Protein AF-A0A4Q3CW69-F1 (afdb_monomer)

Foldseek 3Di:
DDCVVVVVVCVVVVVVVVVVVVVVVVVCCQCPPCVHPVVVVVVVVVVVVVVVVVVVVVVVVVVVVVVCVCCPPVHHVPVSVVVVCCVPVVDDPPPDDDDDDD

Mean predicted aligned error: 14.27 Å

Secondary structure (DSSP, 8-state):
---HHHHHHHHHHHHHHHHHHHHHHHHHHHHHSTTSTTHHHHHHHHHHHHHHHHHHHHHHHHHHHHHHHHT-TTS--HHHHHHHHHHHH----TT-------

Radius of gyration: 35.53 Å; Cα contacts (8 Å, |Δi|>4): 28; chains: 1; bounding box: 74×18×96 Å

Sequence (102 aa):
MNRAPLLQMARSAALPAVAILIIGYFASSALIGPNGLLALGGYKSELQVRSMELERARAMRDRLQHHANLLNPAKVDPDFGDELVRRSTGQVRPDEIIIPRN

Structure (mmCIF, N/CA/C/O backbone):
data_AF-A0A4Q3CW69-F1
#
_entry.id   AF-A0A4Q3CW69-F1
#
loop_
_atom_site.group_PDB
_atom_site.id
_atom_site.type_symbol
_atom_site.label_atom_id
_atom_site.label_alt_id
_atom_site.label_comp_id
_atom_site.label_asym_id
_atom_site.label_entity_id
_atom_site.label_seq_id
_atom_site.pdbx_PDB_ins_code
_atom_site.Cartn_x
_atom_site.Cartn_y
_atom_site.Cartn_z
_atom_site.occupancy
_atom_site.B_iso_or_equiv
_atom_site.auth_seq_id
_atom_site.auth_comp_id
_atom_site.auth_asym_id
_atom_site.auth_atom_id
_atom_site.pdbx_PDB_model_num
ATOM 1 N N . MET A 1 1 ? 29.417 -12.237 -57.323 1.00 51.75 1 MET A N 1
ATOM 2 C CA . MET A 1 1 ? 28.885 -11.333 -56.275 1.00 51.75 1 MET A CA 1
ATOM 3 C C . MET A 1 1 ? 29.711 -11.493 -55.009 1.00 51.75 1 MET A C 1
ATOM 5 O O . MET A 1 1 ? 29.623 -12.527 -54.353 1.00 51.75 1 MET A O 1
ATOM 9 N N . ASN A 1 2 ? 30.564 -10.511 -54.709 1.00 57.25 2 ASN A N 1
ATOM 10 C CA . ASN A 1 2 ? 31.430 -10.525 -53.530 1.00 57.25 2 ASN A CA 1
ATOM 11 C C . ASN A 1 2 ? 30.577 -10.413 -52.261 1.00 57.25 2 ASN A C 1
ATOM 13 O O . ASN A 1 2 ? 29.896 -9.414 -52.058 1.00 57.25 2 ASN A O 1
ATOM 17 N N . ARG A 1 3 ? 30.606 -11.451 -51.416 1.00 61.09 3 ARG A N 1
ATOM 18 C CA . ARG A 1 3 ? 29.855 -11.539 -50.144 1.00 61.09 3 ARG A CA 1
ATOM 19 C C . ARG A 1 3 ? 30.581 -10.853 -48.976 1.00 61.09 3 ARG A C 1
ATOM 21 O O . ARG A 1 3 ? 29.993 -10.612 -47.927 1.00 61.09 3 ARG A O 1
ATOM 28 N N . ALA A 1 4 ? 31.858 -10.524 -49.176 1.00 65.31 4 ALA A N 1
ATOM 29 C CA . ALA A 1 4 ? 32.734 -9.866 -48.212 1.00 65.31 4 ALA A CA 1
ATOM 30 C C . ALA A 1 4 ? 32.216 -8.515 -47.656 1.00 65.31 4 ALA A C 1
ATOM 32 O O . ALA A 1 4 ? 32.282 -8.348 -46.437 1.00 65.31 4 ALA A O 1
ATOM 33 N N . PRO A 1 5 ? 31.659 -7.578 -48.460 1.00 72.44 5 PRO A N 1
ATOM 34 C CA . PRO A 1 5 ? 31.172 -6.301 -47.928 1.00 72.44 5 PRO A CA 1
ATOM 35 C C . PRO A 1 5 ? 29.943 -6.464 -47.021 1.00 72.44 5 PRO A C 1
ATOM 37 O O . PRO A 1 5 ? 29.850 -5.799 -45.993 1.00 72.44 5 PRO A O 1
ATOM 40 N N . LEU A 1 6 ? 29.042 -7.406 -47.334 1.00 73.19 6 LEU A N 1
ATOM 41 C CA . LEU A 1 6 ? 27.863 -7.690 -46.505 1.00 73.19 6 LEU A CA 1
ATOM 42 C C . LEU A 1 6 ? 28.250 -8.262 -45.137 1.00 73.19 6 LEU A C 1
ATOM 44 O O . LEU A 1 6 ? 27.678 -7.877 -44.123 1.00 73.19 6 LEU A O 1
ATOM 48 N N . LEU A 1 7 ? 29.252 -9.143 -45.095 1.00 76.00 7 LEU A N 1
ATOM 49 C CA . LEU A 1 7 ? 29.760 -9.705 -43.841 1.00 76.00 7 LEU A CA 1
ATOM 50 C C . LEU A 1 7 ? 30.447 -8.648 -42.966 1.00 76.00 7 LEU A C 1
ATOM 52 O O . LEU A 1 7 ? 30.318 -8.695 -41.745 1.00 76.00 7 LEU A O 1
ATOM 56 N N . GLN A 1 8 ? 31.150 -7.682 -43.562 1.00 77.81 8 GLN A N 1
ATOM 57 C CA . GLN A 1 8 ? 31.740 -6.567 -42.815 1.00 77.81 8 GLN A CA 1
ATOM 58 C C . GLN A 1 8 ? 30.673 -5.611 -42.265 1.00 77.81 8 GLN A C 1
ATOM 60 O O . GLN A 1 8 ? 30.755 -5.240 -41.096 1.00 77.81 8 GLN A O 1
ATOM 65 N N . MET A 1 9 ? 29.639 -5.289 -43.050 1.00 76.94 9 MET A N 1
ATOM 66 C CA . MET A 1 9 ? 28.494 -4.491 -42.584 1.00 76.94 9 MET A CA 1
ATOM 67 C C . MET A 1 9 ? 27.700 -5.200 -41.479 1.00 76.94 9 MET A C 1
ATOM 69 O O . MET A 1 9 ? 27.309 -4.579 -40.497 1.00 76.94 9 MET A O 1
ATOM 73 N N . ALA A 1 10 ? 27.498 -6.515 -41.590 1.00 80.75 10 ALA A N 1
ATOM 74 C CA . ALA A 1 10 ? 26.839 -7.293 -40.544 1.00 80.75 10 ALA A CA 1
ATOM 75 C C . ALA A 1 10 ? 27.654 -7.310 -39.238 1.00 80.75 10 ALA A C 1
ATOM 77 O O . ALA A 1 10 ? 27.087 -7.214 -38.152 1.00 80.75 10 ALA A O 1
ATOM 78 N N . ARG A 1 11 ? 28.991 -7.384 -39.324 1.00 81.19 11 ARG A N 1
ATOM 79 C CA . ARG A 1 11 ? 29.877 -7.342 -38.147 1.00 81.19 11 ARG A CA 1
ATOM 80 C C . ARG A 1 11 ? 29.887 -5.976 -37.465 1.00 81.19 11 ARG A C 1
ATOM 82 O O . ARG A 1 11 ? 29.895 -5.940 -36.239 1.00 81.19 11 ARG A O 1
ATOM 89 N N . SER A 1 12 ? 29.852 -4.874 -38.215 1.00 84.75 12 SER A N 1
ATOM 90 C CA . SER A 1 12 ? 29.764 -3.532 -37.620 1.00 84.75 12 SER A CA 1
ATOM 91 C C . SER A 1 12 ? 28.384 -3.244 -37.017 1.00 84.75 12 SER A C 1
ATOM 93 O O . SER A 1 12 ? 28.293 -2.544 -36.011 1.00 84.75 12 SER A O 1
ATOM 95 N N . ALA A 1 13 ? 27.320 -3.835 -37.569 1.00 88.19 13 ALA A N 1
ATOM 96 C CA . ALA A 1 13 ? 25.958 -3.716 -37.051 1.00 88.19 13 ALA A CA 1
ATOM 97 C C . ALA A 1 13 ? 25.650 -4.643 -35.858 1.00 88.19 13 ALA A C 1
ATOM 99 O O . ALA A 1 13 ? 24.658 -4.433 -35.161 1.00 88.19 13 ALA A O 1
ATOM 100 N N . ALA A 1 14 ? 26.486 -5.648 -35.583 1.00 91.19 14 ALA A N 1
ATOM 101 C CA . ALA A 1 14 ? 26.236 -6.616 -34.515 1.00 91.19 14 ALA A CA 1
ATOM 102 C C . ALA A 1 14 ? 26.192 -5.967 -33.120 1.00 91.19 14 ALA A C 1
ATOM 104 O O . ALA A 1 14 ? 25.292 -6.250 -32.333 1.00 91.19 14 ALA A O 1
ATOM 105 N N . LEU A 1 15 ? 27.131 -5.063 -32.823 1.00 91.81 15 LEU A N 1
ATOM 106 C CA . LEU A 1 15 ? 27.206 -4.380 -31.528 1.00 91.81 15 LEU A CA 1
ATOM 107 C C . LEU A 1 15 ? 25.973 -3.491 -31.243 1.00 91.81 15 LEU A C 1
ATOM 109 O O . LEU A 1 15 ? 25.356 -3.672 -30.190 1.00 91.81 15 LEU A O 1
ATOM 113 N N . PRO A 1 16 ? 25.551 -2.576 -32.145 1.00 93.44 16 PRO A N 1
ATOM 114 C CA . PRO A 1 16 ? 24.342 -1.787 -31.917 1.00 93.44 16 PRO A CA 1
ATOM 115 C C . PRO A 1 16 ? 23.072 -2.647 -31.906 1.00 93.44 16 PRO A C 1
ATOM 117 O O . PRO A 1 16 ? 22.165 -2.361 -31.129 1.00 93.44 16 PRO A O 1
ATOM 120 N N . ALA A 1 17 ? 23.004 -3.727 -32.694 1.00 94.56 17 ALA A N 1
ATOM 121 C CA . ALA A 1 17 ? 21.866 -4.645 -32.655 1.00 94.56 17 ALA A CA 1
ATOM 122 C C . ALA A 1 17 ? 21.715 -5.314 -31.278 1.00 94.56 17 ALA A C 1
ATOM 124 O O . ALA A 1 17 ? 20.618 -5.340 -30.723 1.00 94.56 17 ALA A O 1
ATOM 125 N N . VAL A 1 18 ? 22.816 -5.791 -30.687 1.00 95.75 18 VAL A N 1
ATOM 126 C CA . VAL A 1 18 ? 22.809 -6.350 -29.326 1.00 95.75 18 VAL A CA 1
ATOM 127 C C . VAL A 1 18 ? 22.397 -5.293 -28.299 1.00 95.75 18 VAL A C 1
ATOM 129 O O . VAL A 1 18 ? 21.582 -5.584 -27.426 1.00 95.75 18 VAL A O 1
ATOM 132 N N . ALA A 1 19 ? 22.886 -4.057 -28.422 1.00 95.56 19 ALA A N 1
ATOM 133 C CA . ALA A 1 19 ? 22.486 -2.969 -27.531 1.00 95.56 19 ALA A CA 1
ATOM 134 C C . ALA A 1 19 ? 20.972 -2.694 -27.593 1.00 95.56 19 ALA A C 1
ATOM 136 O O . ALA A 1 19 ? 20.328 -2.574 -26.553 1.00 95.56 19 ALA A O 1
ATOM 137 N N . ILE A 1 20 ? 20.384 -2.666 -28.794 1.00 97.06 20 ILE A N 1
ATOM 138 C CA . ILE A 1 20 ? 18.936 -2.492 -28.981 1.00 97.06 20 ILE A CA 1
ATOM 139 C C . ILE A 1 20 ? 18.157 -3.646 -28.342 1.00 97.06 20 ILE A C 1
ATOM 141 O O . ILE A 1 20 ? 17.156 -3.400 -27.673 1.00 97.06 20 ILE A O 1
ATOM 145 N N . LEU A 1 21 ? 18.615 -4.890 -28.502 1.00 96.62 21 LEU A N 1
ATOM 146 C CA . LEU A 1 21 ? 17.970 -6.052 -27.882 1.00 96.62 21 LEU A CA 1
ATOM 147 C C . LEU A 1 21 ? 17.995 -5.971 -26.353 1.00 96.62 21 LEU A C 1
ATOM 149 O O . LEU A 1 21 ? 16.976 -6.226 -25.714 1.00 96.62 21 LEU A O 1
ATOM 153 N N . ILE A 1 22 ? 19.125 -5.566 -25.769 1.00 96.50 22 ILE A N 1
ATOM 154 C CA . ILE A 1 22 ? 19.253 -5.371 -24.320 1.00 96.50 22 ILE A CA 1
ATOM 155 C C . ILE A 1 22 ? 18.288 -4.279 -23.846 1.00 96.50 22 ILE A C 1
ATOM 157 O O . ILE A 1 22 ? 17.530 -4.492 -22.901 1.00 96.50 22 ILE A O 1
ATOM 161 N N . ILE A 1 23 ? 18.263 -3.130 -24.526 1.00 96.25 23 ILE A N 1
ATOM 162 C CA . ILE A 1 23 ? 17.351 -2.027 -24.193 1.00 96.25 23 ILE A CA 1
ATOM 163 C C . ILE A 1 23 ? 15.892 -2.480 -24.307 1.00 96.25 23 ILE A C 1
ATOM 165 O O . ILE A 1 23 ? 15.105 -2.222 -23.401 1.00 96.25 23 ILE A O 1
ATOM 169 N N . GLY A 1 24 ? 15.527 -3.192 -25.375 1.00 95.75 24 GLY A N 1
ATOM 170 C CA . GLY A 1 24 ? 14.177 -3.720 -25.571 1.00 95.75 24 GLY A CA 1
ATOM 171 C C . GLY A 1 2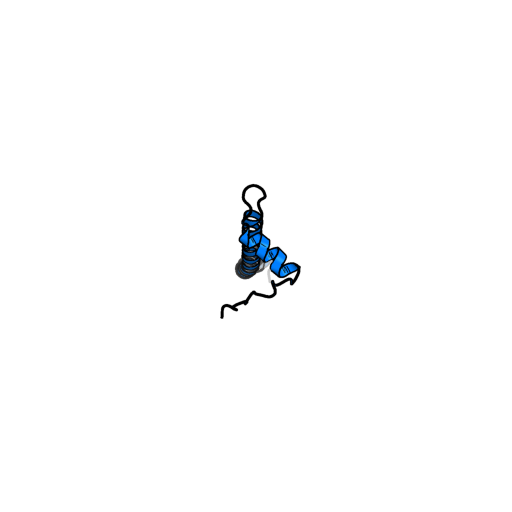4 ? 13.768 -4.719 -24.487 1.00 95.75 24 GLY A C 1
ATOM 172 O O . GLY A 1 24 ? 12.641 -4.669 -23.988 1.00 95.75 24 GLY A O 1
ATOM 173 N N . TYR A 1 25 ? 14.687 -5.585 -24.059 1.00 92.69 25 TYR A N 1
ATOM 174 C CA . TYR A 1 25 ? 14.455 -6.512 -22.953 1.00 92.69 25 TYR A CA 1
ATOM 175 C C . TYR A 1 25 ? 14.182 -5.773 -21.637 1.00 92.69 25 TYR A C 1
ATOM 177 O O . TYR A 1 25 ? 13.205 -6.070 -20.947 1.00 92.69 25 TYR A O 1
ATOM 185 N N . PHE A 1 26 ? 14.989 -4.764 -21.302 1.00 92.56 26 PHE A N 1
ATOM 186 C CA . PHE A 1 26 ? 14.768 -3.975 -20.089 1.00 92.56 26 PHE A CA 1
ATOM 187 C C . PHE A 1 26 ? 13.512 -3.106 -20.174 1.00 92.56 26 PHE A C 1
ATOM 189 O O . PHE A 1 26 ? 12.770 -3.031 -19.200 1.00 92.56 26 PHE A O 1
ATOM 196 N N . ALA A 1 27 ? 13.223 -2.501 -21.327 1.00 91.38 27 ALA A N 1
ATOM 197 C CA . ALA A 1 27 ? 12.016 -1.705 -21.534 1.00 91.38 27 ALA A CA 1
ATOM 198 C C . ALA A 1 27 ? 10.743 -2.556 -21.396 1.00 91.38 27 ALA A C 1
ATOM 200 O O . ALA A 1 27 ? 9.814 -2.172 -20.687 1.00 91.38 27 ALA A O 1
ATOM 201 N N . SER A 1 28 ? 10.713 -3.741 -22.012 1.00 87.81 28 SER A N 1
ATOM 202 C CA . SER A 1 28 ? 9.588 -4.678 -21.878 1.00 87.81 28 SER A CA 1
ATOM 203 C C . SER A 1 28 ? 9.438 -5.195 -20.445 1.00 87.81 28 SER A C 1
ATOM 205 O O . SER A 1 28 ? 8.329 -5.197 -19.912 1.00 87.81 28 SER A O 1
ATOM 207 N N . SER A 1 29 ? 10.546 -5.534 -19.781 1.00 86.50 29 SER A N 1
ATOM 208 C CA . SER A 1 29 ? 10.549 -5.947 -18.371 1.00 86.50 29 SER A CA 1
ATOM 209 C C . SER A 1 29 ? 10.094 -4.827 -17.430 1.00 86.50 29 SER A C 1
ATOM 211 O O . SER A 1 29 ? 9.393 -5.089 -16.459 1.00 86.50 29 SER A O 1
ATOM 213 N N . ALA A 1 30 ? 10.433 -3.570 -17.718 1.00 85.56 30 ALA A N 1
ATOM 214 C CA . ALA A 1 30 ? 9.986 -2.417 -16.937 1.00 85.56 30 ALA A CA 1
ATOM 215 C C . ALA A 1 30 ? 8.494 -2.105 -17.138 1.00 85.56 30 ALA A C 1
ATOM 217 O O . ALA A 1 30 ? 7.861 -1.532 -16.255 1.00 85.56 30 ALA A O 1
ATOM 218 N N . LEU A 1 31 ? 7.914 -2.479 -18.280 1.00 83.38 31 LEU A N 1
ATOM 219 C CA . LEU A 1 31 ? 6.489 -2.297 -18.553 1.00 83.38 31 LEU A CA 1
ATOM 220 C C . LEU A 1 31 ? 5.646 -3.436 -17.962 1.00 83.38 31 LEU A C 1
ATOM 222 O O . LEU A 1 31 ? 4.687 -3.164 -17.244 1.00 83.38 31 LEU A O 1
ATOM 226 N N . ILE A 1 32 ? 6.012 -4.690 -18.247 1.00 82.31 32 ILE A N 1
ATOM 227 C CA . ILE A 1 32 ? 5.190 -5.894 -17.995 1.00 82.31 32 ILE A CA 1
ATOM 228 C C . ILE A 1 32 ? 5.674 -6.684 -16.761 1.00 82.31 32 ILE A C 1
ATOM 230 O O . ILE A 1 32 ? 5.020 -7.623 -16.316 1.00 82.31 32 ILE A O 1
ATOM 234 N N . GLY A 1 33 ? 6.817 -6.322 -16.179 1.00 77.38 33 GLY A N 1
ATOM 235 C CA . GLY A 1 33 ? 7.370 -7.021 -15.022 1.00 77.38 33 GLY A CA 1
ATOM 236 C C . GLY A 1 33 ? 6.530 -6.875 -13.745 1.00 77.38 33 GLY A C 1
ATOM 237 O O . GLY A 1 33 ? 5.688 -5.981 -13.641 1.00 77.38 33 GLY A O 1
ATOM 238 N N . PRO A 1 34 ? 6.802 -7.710 -12.725 1.00 69.50 34 PRO A N 1
ATOM 239 C CA . PRO A 1 34 ? 6.065 -7.706 -11.458 1.00 69.50 34 PRO A CA 1
ATOM 240 C C . PRO A 1 34 ? 6.152 -6.365 -10.710 1.00 69.50 34 PRO A C 1
ATOM 242 O O . PRO A 1 34 ? 5.194 -5.967 -10.065 1.00 69.50 34 PRO A O 1
ATOM 245 N N . ASN A 1 35 ? 7.266 -5.638 -10.856 1.00 72.75 35 ASN A N 1
ATOM 246 C CA . ASN A 1 35 ? 7.448 -4.272 -10.342 1.00 72.75 35 ASN A CA 1
ATOM 247 C C . ASN A 1 35 ? 7.369 -3.215 -11.461 1.00 72.75 35 ASN A C 1
ATOM 249 O O . ASN A 1 35 ? 7.935 -2.129 -11.341 1.00 72.75 35 ASN A O 1
ATOM 253 N N . GLY A 1 36 ? 6.761 -3.566 -12.593 1.00 76.38 36 GLY A N 1
ATOM 254 C CA . GLY A 1 36 ? 6.693 -2.712 -13.767 1.00 76.38 36 GLY A CA 1
ATOM 255 C C . GLY A 1 36 ? 5.683 -1.577 -13.625 1.00 76.38 36 GLY A C 1
ATOM 256 O O . GLY A 1 36 ? 4.860 -1.538 -12.709 1.00 76.38 36 GLY A O 1
ATOM 257 N N . LEU A 1 37 ? 5.706 -0.653 -14.584 1.00 74.56 37 LEU A N 1
ATOM 258 C CA . LEU A 1 37 ? 4.829 0.518 -14.588 1.00 74.56 37 LEU A CA 1
ATOM 259 C C . LEU A 1 37 ? 3.338 0.134 -14.598 1.00 74.56 37 LEU A C 1
ATOM 261 O O . LEU A 1 37 ? 2.520 0.813 -13.981 1.00 74.56 37 LEU A O 1
ATOM 265 N N . LEU A 1 38 ? 2.985 -0.973 -15.260 1.00 75.25 38 LEU A N 1
ATOM 266 C CA . LEU A 1 38 ? 1.610 -1.479 -15.302 1.00 75.25 38 LEU A CA 1
ATOM 267 C C . LEU A 1 38 ? 1.163 -2.077 -13.958 1.00 75.25 38 LEU A C 1
ATOM 269 O O . LEU A 1 38 ? -0.012 -1.971 -13.602 1.00 75.25 38 LEU A O 1
ATOM 273 N N . ALA A 1 39 ? 2.090 -2.632 -13.171 1.00 73.56 39 ALA A N 1
ATOM 274 C CA . ALA A 1 39 ? 1.794 -3.165 -11.843 1.00 73.56 39 ALA A CA 1
ATOM 275 C C . ALA A 1 39 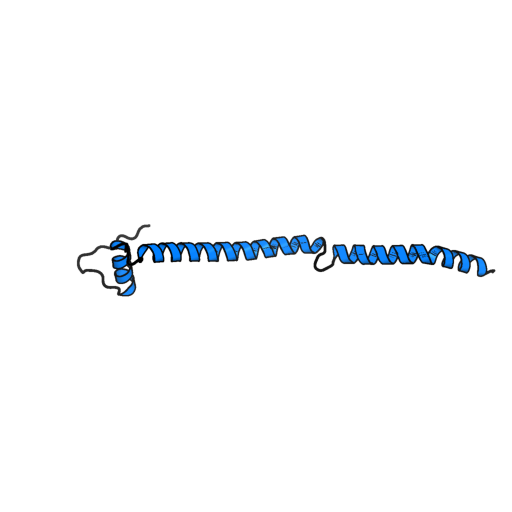? 1.404 -2.058 -10.846 1.00 73.56 39 ALA A C 1
ATOM 277 O O . ALA A 1 39 ? 0.635 -2.308 -9.919 1.00 73.56 39 ALA A O 1
ATOM 278 N N . LEU A 1 40 ? 1.836 -0.807 -11.074 1.00 67.38 40 LEU A N 1
ATOM 279 C CA . LEU A 1 40 ? 1.473 0.350 -10.244 1.00 67.38 40 LEU A C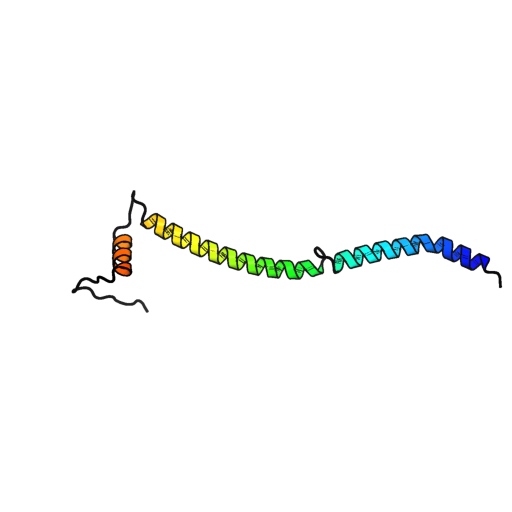A 1
ATOM 280 C C . LEU A 1 40 ? -0.049 0.557 -10.142 1.00 67.38 40 LEU A C 1
ATOM 282 O O . LEU A 1 40 ? -0.542 0.998 -9.103 1.00 67.38 40 LEU A O 1
ATOM 286 N N . GLY A 1 41 ? -0.800 0.230 -11.199 1.00 69.75 41 GLY A N 1
ATOM 287 C CA . GLY A 1 41 ? -2.264 0.269 -11.177 1.00 69.75 41 GLY A CA 1
ATOM 288 C C . GLY A 1 4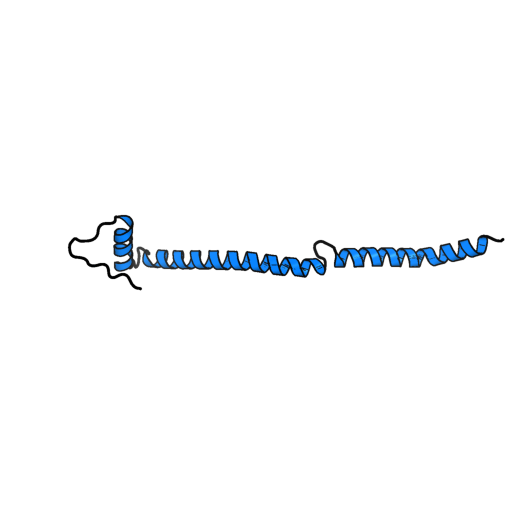1 ? -2.865 -0.792 -10.250 1.00 69.75 41 GLY A C 1
ATOM 289 O O . GLY A 1 41 ? -3.744 -0.478 -9.447 1.00 69.75 41 GLY A O 1
ATOM 290 N N . GLY A 1 42 ? -2.342 -2.021 -10.306 1.00 70.69 42 GLY A N 1
ATOM 291 C CA . GLY A 1 42 ? -2.762 -3.132 -9.447 1.00 70.69 42 GLY A CA 1
ATOM 292 C C . GLY A 1 42 ? -2.452 -2.886 -7.970 1.00 70.69 42 GLY A C 1
ATOM 293 O O . GLY A 1 42 ? -3.334 -3.037 -7.125 1.00 70.69 42 GLY A O 1
ATOM 294 N N . TYR A 1 43 ? -1.250 -2.385 -7.662 1.00 65.62 43 TYR A N 1
ATOM 295 C CA . TYR A 1 43 ? -0.850 -2.055 -6.289 1.00 65.62 43 TYR A CA 1
ATOM 296 C C . TYR A 1 43 ? -1.772 -1.028 -5.629 1.00 65.62 43 TYR A C 1
ATOM 298 O O . TYR A 1 43 ? -2.059 -1.141 -4.442 1.00 65.62 43 TYR A O 1
ATOM 306 N N . LYS A 1 44 ? -2.286 -0.042 -6.375 1.00 69.38 44 LYS A N 1
ATOM 307 C CA . LYS A 1 44 ? -3.244 0.930 -5.823 1.00 69.38 44 LYS A CA 1
ATOM 308 C C . LYS A 1 44 ? -4.557 0.273 -5.403 1.00 69.38 44 LYS A C 1
ATOM 310 O O . LYS A 1 44 ? -5.103 0.640 -4.367 1.00 69.38 44 LYS A O 1
ATOM 315 N N . SER A 1 45 ? -5.050 -0.686 -6.185 1.00 73.56 45 SER A N 1
ATOM 316 C CA . SER A 1 45 ? -6.272 -1.421 -5.853 1.00 73.56 45 SER A CA 1
ATOM 317 C C . SER A 1 45 ? -6.060 -2.329 -4.644 1.00 73.56 45 SER A C 1
ATOM 319 O O . SER A 1 45 ? -6.863 -2.303 -3.714 1.00 73.56 45 SER A O 1
ATOM 321 N N . GLU A 1 46 ? -4.946 -3.059 -4.595 1.00 77.12 46 GLU A N 1
ATOM 322 C CA . GLU A 1 46 ? -4.635 -3.913 -3.448 1.00 77.12 46 GLU A CA 1
ATOM 323 C C . GLU A 1 46 ? -4.420 -3.094 -2.168 1.00 77.12 46 GLU A C 1
ATOM 325 O O . GLU A 1 46 ? -4.951 -3.444 -1.114 1.00 77.12 46 GLU A O 1
ATOM 330 N N . LEU A 1 47 ? -3.743 -1.945 -2.257 1.00 80.50 47 LEU A N 1
ATOM 331 C CA . LEU A 1 47 ? -3.611 -1.017 -1.134 1.00 80.50 47 LEU A CA 1
ATOM 332 C C . LEU A 1 47 ? -4.964 -0.487 -0.648 1.00 80.50 47 LEU A C 1
ATOM 334 O O . LEU A 1 47 ? -5.139 -0.340 0.558 1.00 80.50 47 LEU A O 1
ATOM 338 N N . GLN A 1 48 ? -5.920 -0.223 -1.544 1.00 78.94 48 GLN A N 1
ATOM 339 C CA . GLN A 1 48 ? -7.275 0.177 -1.151 1.00 78.94 48 GLN A CA 1
ATOM 340 C C . GLN A 1 48 ? -8.025 -0.947 -0.431 1.00 78.94 48 GLN A C 1
ATOM 342 O O . GLN A 1 48 ? -8.678 -0.703 0.579 1.00 78.94 48 GLN A O 1
ATOM 347 N N . VAL A 1 49 ? -7.917 -2.189 -0.906 1.00 83.12 49 VAL A N 1
ATOM 348 C CA . VAL A 1 49 ? -8.557 -3.331 -0.235 1.00 83.12 49 VAL A CA 1
ATOM 349 C C . VAL A 1 49 ? -7.960 -3.531 1.158 1.00 83.12 49 VAL A C 1
ATOM 351 O O . VAL A 1 49 ? -8.691 -3.608 2.146 1.00 83.12 49 VAL A O 1
ATOM 354 N N . ARG A 1 50 ? -6.627 -3.534 1.263 1.00 81.50 50 ARG A N 1
ATOM 355 C CA . ARG A 1 50 ? -5.922 -3.675 2.543 1.00 81.50 50 ARG A CA 1
ATOM 356 C C . ARG A 1 50 ? -6.198 -2.512 3.492 1.00 81.50 50 ARG A C 1
ATOM 358 O O . ARG A 1 50 ? -6.334 -2.734 4.692 1.00 81.50 50 ARG A O 1
ATOM 365 N N . SER A 1 51 ? -6.316 -1.282 2.989 1.00 83.69 51 SER A N 1
ATOM 366 C CA . SER A 1 51 ? -6.655 -0.132 3.832 1.00 83.69 51 SER A CA 1
ATOM 367 C C . SER A 1 51 ? -8.080 -0.231 4.376 1.00 83.69 51 SER A C 1
ATOM 369 O O . SER A 1 51 ? -8.292 0.039 5.554 1.00 83.69 51 SER A O 1
ATOM 371 N N . MET A 1 52 ? -9.039 -0.710 3.580 1.00 89.00 52 MET A N 1
ATOM 372 C CA . MET A 1 52 ? -10.398 -0.974 4.060 1.00 89.00 52 MET A CA 1
ATOM 373 C C . MET A 1 52 ? -10.433 -2.058 5.145 1.00 89.00 52 MET A C 1
ATOM 375 O O . MET A 1 52 ? -11.166 -1.919 6.127 1.00 89.00 52 MET A O 1
ATOM 379 N N . GLU A 1 53 ? -9.650 -3.130 4.998 1.00 88.56 53 GLU A N 1
ATOM 380 C CA . GLU A 1 53 ? -9.505 -4.161 6.036 1.00 88.56 53 GLU A CA 1
ATOM 381 C C . GLU A 1 53 ? -8.918 -3.578 7.330 1.00 88.56 53 GLU A C 1
ATOM 383 O O . GLU A 1 53 ? -9.439 -3.838 8.419 1.00 88.56 53 GLU A O 1
ATOM 388 N N . LEU A 1 54 ? -7.884 -2.740 7.215 1.00 91.12 54 LEU A N 1
ATOM 389 C CA . LEU A 1 54 ? -7.263 -2.065 8.354 1.00 91.12 54 LEU A CA 1
ATOM 390 C C . LEU A 1 54 ? -8.234 -1.136 9.081 1.00 91.12 54 LEU A C 1
ATOM 392 O O . LEU A 1 54 ? -8.289 -1.169 10.308 1.00 91.12 54 LEU A O 1
ATOM 396 N N . GLU A 1 55 ? -9.014 -0.336 8.357 1.00 92.81 55 GLU A N 1
ATOM 397 C CA . GLU A 1 55 ? -9.987 0.575 8.965 1.00 92.81 55 GLU A CA 1
ATOM 398 C C . GLU A 1 55 ? -11.090 -0.187 9.714 1.00 92.81 55 GLU A C 1
ATOM 400 O O . GLU A 1 55 ? -11.436 0.169 10.841 1.00 92.81 55 GLU A O 1
ATOM 405 N N . ARG A 1 56 ? -11.575 -1.313 9.170 1.00 91.75 56 ARG A N 1
ATOM 406 C CA . ARG A 1 56 ? -12.528 -2.186 9.883 1.00 91.75 56 ARG A CA 1
ATOM 407 C C . ARG A 1 56 ? -11.931 -2.761 11.166 1.00 91.75 56 ARG A C 1
ATOM 409 O O . ARG A 1 56 ? -12.582 -2.749 12.211 1.00 91.75 56 ARG A O 1
ATOM 416 N N . ALA A 1 57 ? -10.696 -3.256 11.097 1.00 92.62 57 ALA A N 1
ATOM 417 C CA . ALA A 1 57 ? -10.009 -3.817 12.256 1.00 92.62 57 ALA A CA 1
ATOM 418 C C . ALA A 1 57 ? -9.749 -2.753 13.335 1.00 92.62 57 ALA A C 1
ATOM 420 O O . ALA A 1 57 ? -9.944 -3.016 14.522 1.00 92.62 57 ALA A O 1
ATOM 421 N N . ARG A 1 58 ? -9.368 -1.535 12.931 1.00 93.31 58 ARG A N 1
ATOM 422 C CA . ARG A 1 58 ? -9.185 -0.387 13.830 1.00 93.31 58 ARG A CA 1
ATOM 423 C C . ARG A 1 58 ? -10.483 0.006 14.519 1.00 93.31 58 ARG A C 1
ATOM 425 O O . ARG A 1 58 ? -10.490 0.110 15.740 1.00 93.31 58 ARG A O 1
ATOM 432 N N . ALA A 1 59 ? -11.584 0.116 13.778 1.00 93.69 59 ALA A N 1
ATOM 433 C CA . ALA A 1 59 ? -12.888 0.425 14.358 1.00 93.69 59 ALA A CA 1
ATOM 434 C C . ALA A 1 59 ? -13.319 -0.620 15.406 1.00 93.69 59 ALA A C 1
ATOM 436 O O . ALA A 1 59 ? -13.809 -0.266 16.479 1.00 93.69 59 ALA A O 1
ATOM 437 N N . MET A 1 60 ? -13.092 -1.911 15.132 1.00 92.06 60 MET A N 1
ATOM 438 C CA . MET A 1 60 ? -13.384 -2.976 16.095 1.00 92.06 60 MET A CA 1
ATOM 439 C C . MET A 1 60 ? -12.494 -2.881 17.338 1.00 92.06 60 MET A C 1
ATOM 441 O O . MET A 1 60 ? -12.990 -2.981 18.461 1.00 92.06 60 MET A O 1
ATOM 445 N N . ARG A 1 61 ? -11.190 -2.648 17.148 1.00 94.12 61 ARG A N 1
ATOM 446 C CA . ARG A 1 61 ? -10.243 -2.443 18.249 1.00 94.12 61 ARG A CA 1
ATOM 447 C C . ARG A 1 61 ? -10.671 -1.273 19.128 1.00 94.12 61 ARG A C 1
ATOM 449 O O . ARG A 1 61 ? -10.703 -1.421 20.342 1.00 94.12 61 ARG A O 1
ATOM 456 N N . ASP A 1 62 ? -11.023 -0.140 18.535 1.00 93.69 62 ASP A N 1
ATOM 457 C CA . ASP A 1 62 ? -11.375 1.070 19.278 1.00 93.69 62 ASP A CA 1
ATOM 458 C C . ASP A 1 62 ? -12.680 0.881 20.064 1.00 93.69 62 ASP A C 1
ATOM 460 O O . ASP A 1 62 ? -12.771 1.290 21.223 1.00 93.69 62 ASP A O 1
ATOM 464 N N . ARG A 1 63 ? -13.658 0.159 19.498 1.00 90.38 63 ARG A N 1
ATOM 465 C CA . ARG A 1 63 ? -14.880 -0.230 20.216 1.00 90.38 63 ARG A CA 1
ATOM 466 C C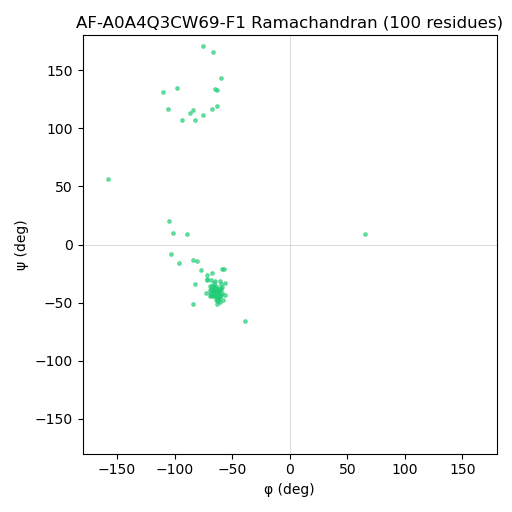 . ARG A 1 63 ? -14.584 -1.133 21.413 1.00 90.38 63 ARG A C 1
ATOM 468 O O . ARG A 1 63 ? -15.115 -0.908 22.499 1.00 90.38 63 ARG A O 1
ATOM 475 N N . LEU A 1 64 ? -13.743 -2.149 21.226 1.00 90.00 64 LEU A N 1
ATOM 476 C CA . LEU A 1 64 ? -13.347 -3.052 22.308 1.00 90.00 64 LEU A CA 1
ATOM 477 C C . LEU A 1 64 ? -12.553 -2.318 23.388 1.00 90.00 64 LEU A C 1
ATOM 479 O O . LEU A 1 64 ? -12.800 -2.538 24.568 1.00 90.00 64 LEU A O 1
ATOM 483 N N . GLN A 1 65 ? -11.654 -1.415 22.998 1.00 90.12 65 GLN A N 1
ATOM 484 C CA . GLN A 1 65 ? -10.891 -0.594 23.931 1.00 90.12 65 GLN A CA 1
ATOM 485 C 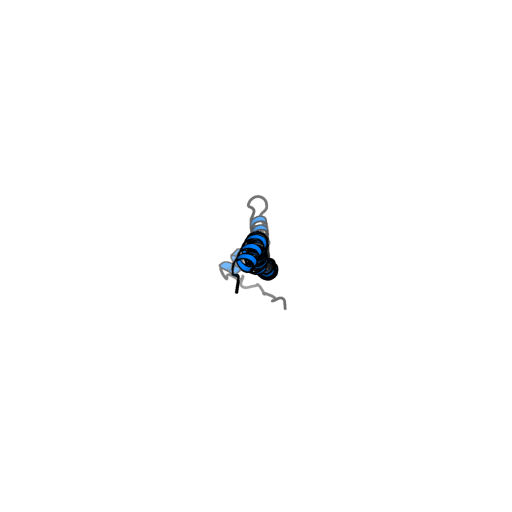C . GLN A 1 65 ? -11.813 0.310 24.752 1.00 90.12 65 GLN A C 1
ATOM 487 O O . GLN A 1 65 ? -11.626 0.441 25.959 1.00 90.12 65 GLN A O 1
ATOM 492 N N . HIS A 1 66 ? -12.830 0.902 24.121 1.00 87.44 66 HIS A N 1
ATOM 493 C CA . HIS A 1 66 ? -13.829 1.696 24.824 1.00 87.44 66 HIS A CA 1
ATOM 494 C C . HIS A 1 66 ? -14.584 0.857 25.862 1.00 87.44 66 HIS A C 1
ATOM 496 O O . HIS A 1 66 ? -14.628 1.238 27.027 1.00 87.44 66 HIS A O 1
ATOM 502 N N . HIS A 1 67 ? -15.089 -0.321 25.484 1.00 84.69 67 HIS A N 1
ATOM 503 C CA . HIS A 1 67 ? -15.752 -1.221 26.433 1.00 84.69 67 HIS A CA 1
ATOM 504 C C . HIS A 1 67 ? -14.808 -1.676 27.556 1.00 84.69 67 HIS A C 1
ATOM 506 O O . HIS A 1 67 ? -15.189 -1.660 28.720 1.00 84.69 67 HIS A O 1
ATOM 512 N N . ALA A 1 68 ? -13.564 -2.040 27.238 1.00 86.06 68 ALA A N 1
ATOM 513 C CA . ALA A 1 68 ? -12.574 -2.436 28.236 1.00 86.06 68 ALA A CA 1
ATOM 514 C C . ALA A 1 68 ? -12.295 -1.311 29.244 1.00 86.06 68 ALA A C 1
ATOM 516 O O . ALA A 1 68 ? -12.160 -1.572 30.437 1.00 86.06 68 ALA A O 1
ATOM 517 N N . ASN A 1 69 ? -12.265 -0.058 28.782 1.00 84.06 69 ASN A N 1
ATOM 518 C CA . ASN A 1 69 ? -12.126 1.099 29.661 1.00 84.06 69 ASN A CA 1
ATOM 519 C C . ASN A 1 69 ? -13.343 1.270 30.585 1.00 84.06 69 ASN A C 1
ATOM 521 O O . ASN A 1 69 ? -13.156 1.612 31.749 1.00 84.06 69 ASN A O 1
ATOM 525 N N . LEU A 1 70 ? -14.561 1.008 30.098 1.00 81.56 70 LEU A N 1
ATOM 526 C CA . LEU A 1 70 ? -15.785 1.062 30.909 1.00 81.56 70 LEU A CA 1
ATOM 527 C C . LEU A 1 70 ? -15.843 -0.052 31.969 1.00 81.56 70 LEU A C 1
ATOM 529 O O . LEU A 1 70 ? -16.389 0.159 33.047 1.00 81.56 70 LEU A O 1
ATOM 533 N N . LEU A 1 71 ? -15.243 -1.218 31.701 1.00 79.31 71 LEU A N 1
ATOM 534 C CA . LEU A 1 71 ? -15.142 -2.336 32.653 1.00 79.31 71 LEU A CA 1
ATOM 535 C C . LEU A 1 71 ? -13.887 -2.288 33.539 1.00 79.31 71 LEU A C 1
ATOM 537 O O . LEU A 1 71 ? -13.598 -3.255 34.245 1.00 79.31 71 LEU A O 1
ATOM 541 N N . ASN A 1 72 ? -13.112 -1.203 33.516 1.00 77.69 72 ASN A N 1
ATOM 542 C CA . ASN A 1 72 ? -11.876 -1.128 34.288 1.00 77.69 72 ASN A CA 1
ATOM 543 C C . ASN A 1 72 ? -12.167 -1.218 35.804 1.00 77.69 72 ASN A C 1
ATOM 545 O O . ASN A 1 72 ? -12.798 -0.304 36.329 1.00 77.69 72 ASN A O 1
ATOM 549 N N . PRO A 1 73 ? -11.656 -2.227 36.542 1.00 67.06 73 PRO A N 1
ATOM 550 C CA . PRO A 1 73 ? -11.952 -2.444 37.964 1.00 67.06 73 PRO A CA 1
ATOM 551 C C . PRO A 1 73 ? -11.587 -1.267 38.884 1.00 67.06 73 PRO A C 1
ATOM 553 O O . PRO A 1 73 ? -12.144 -1.152 39.972 1.00 67.06 73 PRO A O 1
ATOM 556 N N . ALA A 1 74 ? -10.690 -0.370 38.461 1.00 73.69 74 ALA A N 1
ATOM 557 C CA . ALA A 1 74 ? -10.362 0.842 39.213 1.00 73.69 74 ALA A CA 1
ATOM 558 C C . ALA A 1 74 ? -11.424 1.957 39.086 1.00 73.69 74 ALA A C 1
ATOM 560 O O . ALA A 1 74 ? -11.468 2.854 39.927 1.00 73.69 74 ALA A O 1
ATOM 561 N N . LYS A 1 75 ? -12.250 1.940 38.028 1.00 67.56 75 LYS A N 1
ATOM 562 C CA . LYS A 1 75 ? -13.279 2.954 37.745 1.00 67.56 75 LYS A CA 1
ATOM 563 C C . LYS A 1 75 ? -14.370 2.394 36.817 1.00 67.56 75 LYS A C 1
ATOM 565 O O . LYS A 1 75 ? -14.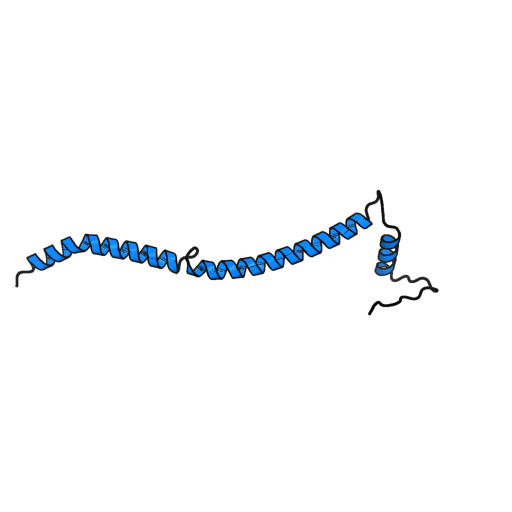591 2.938 35.737 1.00 67.56 75 LYS A O 1
ATOM 570 N N . VAL A 1 76 ? -15.003 1.292 37.231 1.00 72.62 76 VAL A N 1
ATOM 571 C CA . VAL A 1 76 ? -16.076 0.637 36.463 1.00 72.62 76 VAL A CA 1
ATOM 572 C C . VAL A 1 76 ? -17.248 1.597 36.335 1.00 72.62 76 VAL A C 1
ATOM 574 O O . VAL A 1 76 ? -17.662 2.192 37.330 1.00 72.62 76 VAL A O 1
ATOM 577 N N . ASP A 1 77 ? -17.779 1.727 35.124 1.00 74.19 77 ASP A N 1
ATOM 578 C CA . ASP A 1 77 ? -19.057 2.389 34.899 1.00 74.19 77 ASP A CA 1
ATOM 579 C C . ASP A 1 77 ? -20.195 1.444 35.346 1.00 74.19 77 ASP A C 1
ATOM 581 O O . ASP A 1 77 ? -20.377 0.381 34.735 1.00 74.19 77 ASP A O 1
ATOM 585 N N . PRO A 1 78 ? -20.919 1.766 36.436 1.00 72.69 78 PRO A N 1
ATOM 586 C CA . PRO A 1 78 ? -21.948 0.888 36.984 1.00 72.69 78 PRO A CA 1
ATOM 587 C C . PRO A 1 78 ? -23.125 0.688 36.020 1.00 72.69 78 PRO A C 1
ATOM 589 O O . PRO A 1 78 ? -23.683 -0.409 35.993 1.00 72.69 78 PRO A O 1
ATOM 592 N N . ASP A 1 79 ? -23.450 1.683 35.189 1.00 79.94 79 ASP A N 1
ATOM 593 C CA . ASP A 1 79 ? -24.579 1.610 34.258 1.00 79.94 79 ASP A CA 1
ATOM 594 C C . ASP A 1 79 ? -24.247 0.663 33.096 1.00 79.94 79 ASP A C 1
ATOM 596 O O . ASP A 1 79 ? -25.047 -0.199 32.728 1.00 79.94 79 ASP A O 1
ATOM 600 N N . PHE A 1 80 ? -23.019 0.732 32.565 1.00 77.94 80 PHE A N 1
ATOM 601 C CA . PHE A 1 80 ? -22.582 -0.172 31.496 1.00 77.94 80 PHE A CA 1
ATOM 602 C C . PHE A 1 80 ? -22.483 -1.632 31.965 1.00 77.94 80 PHE A C 1
ATOM 604 O O . PHE A 1 80 ? -22.821 -2.558 31.223 1.00 77.94 80 PHE A O 1
ATOM 611 N N . GLY A 1 81 ? -22.036 -1.855 33.205 1.00 76.00 81 GLY A N 1
ATOM 612 C CA . GLY A 1 81 ? -22.017 -3.184 33.816 1.00 76.00 81 GLY A CA 1
ATOM 613 C C . GLY A 1 81 ? -23.420 -3.778 33.964 1.00 76.00 81 GLY A C 1
ATOM 614 O O . GLY A 1 81 ? -23.637 -4.933 33.583 1.00 76.00 81 GLY A O 1
ATOM 615 N N . ASP A 1 82 ? -24.377 -2.986 34.453 1.00 77.44 82 ASP A N 1
ATOM 616 C CA . ASP A 1 82 ? -25.769 -3.415 34.614 1.00 77.44 82 ASP A CA 1
ATOM 617 C C . ASP A 1 82 ? -26.444 -3.691 33.259 1.00 77.44 82 ASP A C 1
ATOM 619 O O . ASP A 1 82 ? -27.102 -4.718 33.081 1.00 77.44 82 ASP A O 1
ATOM 623 N N . GLU A 1 83 ? -26.190 -2.867 32.236 1.00 75.81 83 GLU A N 1
ATOM 624 C CA . GLU A 1 83 ? -26.656 -3.126 30.868 1.00 75.81 83 GLU A CA 1
ATOM 625 C C . GLU A 1 83 ? -26.113 -4.442 30.282 1.00 75.81 83 GLU A C 1
ATOM 627 O O . GLU A 1 83 ? -26.839 -5.159 29.580 1.00 75.81 83 GLU A O 1
ATOM 632 N N . LEU A 1 84 ? -24.847 -4.789 30.549 1.00 77.06 84 LEU A N 1
ATOM 633 C CA . LEU A 1 84 ? -24.241 -6.036 30.068 1.00 77.06 84 LEU A CA 1
ATOM 634 C C . LEU A 1 84 ? -24.848 -7.271 30.739 1.00 77.06 84 LEU A C 1
ATOM 636 O O . LEU A 1 84 ? -25.157 -8.248 30.047 1.00 77.06 84 LEU A O 1
ATOM 640 N N . VAL A 1 85 ? -25.062 -7.232 32.058 1.00 78.56 85 VAL A N 1
ATOM 641 C CA . VAL A 1 85 ? -25.783 -8.284 32.801 1.00 78.56 85 VAL A CA 1
ATOM 642 C C . VAL A 1 85 ? -27.219 -8.395 32.282 1.00 78.56 85 VAL A C 1
ATOM 644 O O . VAL A 1 85 ? -27.682 -9.496 31.966 1.00 78.56 85 VAL A O 1
ATOM 647 N N . ARG A 1 86 ? -27.857 -7.236 32.078 1.00 76.19 86 ARG A N 1
ATOM 648 C CA . ARG A 1 86 ? -29.123 -6.991 31.373 1.00 76.19 86 ARG A CA 1
ATOM 649 C C . ARG A 1 86 ? -29.272 -7.852 30.120 1.00 76.19 86 ARG A C 1
ATOM 651 O O . ARG A 1 86 ? -30.108 -8.750 29.996 1.00 76.19 86 ARG A O 1
ATOM 658 N N . ARG A 1 87 ? -28.386 -7.555 29.172 1.00 73.81 87 ARG A N 1
ATOM 659 C CA . ARG A 1 87 ? -28.368 -8.102 27.814 1.00 73.81 87 ARG A CA 1
ATOM 660 C C . ARG A 1 87 ? -27.992 -9.585 27.763 1.00 73.81 87 ARG A C 1
ATOM 662 O O . ARG A 1 87 ? -28.499 -10.296 26.904 1.00 73.81 87 ARG A O 1
ATOM 669 N N . SER A 1 88 ? -27.091 -10.037 28.637 1.00 74.06 88 SER A N 1
ATOM 670 C CA . SER A 1 88 ? -26.582 -11.420 28.647 1.00 74.06 88 SER A CA 1
ATOM 671 C C . SER A 1 88 ? -27.500 -12.407 29.367 1.00 74.06 88 SER A C 1
ATOM 673 O O . SER A 1 88 ? -27.605 -13.554 28.942 1.00 74.06 88 SER A O 1
ATOM 675 N N . THR A 1 89 ? -28.185 -11.965 30.424 1.00 73.94 89 THR A N 1
ATOM 676 C CA . THR A 1 89 ? -29.029 -12.832 31.266 1.00 73.94 89 THR A CA 1
ATOM 677 C C . THR A 1 89 ? -30.503 -12.775 30.857 1.00 73.94 89 THR A C 1
ATOM 679 O O . THR A 1 89 ? -31.292 -13.624 31.263 1.00 73.94 89 THR A O 1
ATOM 682 N N . GLY A 1 90 ? -30.899 -11.768 30.067 1.00 65.56 90 GLY A N 1
ATOM 683 C CA . GLY A 1 90 ? -32.284 -11.572 29.630 1.00 65.56 90 GLY A CA 1
ATOM 684 C C . GLY A 1 90 ? -33.255 -11.241 30.770 1.00 65.56 90 GLY A C 1
ATOM 685 O O . GLY A 1 90 ? -34.465 -11.234 30.557 1.00 65.56 90 GLY A O 1
ATOM 686 N N . GLN A 1 91 ? -32.748 -10.975 31.978 1.00 66.19 91 GLN A N 1
ATOM 687 C CA . GLN A 1 91 ? -33.572 -10.593 33.117 1.00 66.19 91 GLN A CA 1
ATOM 688 C C . GLN A 1 91 ? -33.882 -9.099 33.052 1.00 66.19 91 GLN A C 1
ATOM 690 O O . GLN A 1 91 ? -33.035 -8.240 33.288 1.00 66.19 91 GLN A O 1
ATOM 695 N N . VAL A 1 92 ? -35.131 -8.795 32.723 1.00 63.00 92 VAL A N 1
ATOM 696 C CA . VAL A 1 92 ? -35.710 -7.457 32.834 1.00 63.00 92 VAL A CA 1
ATOM 697 C C . VAL A 1 92 ? -36.486 -7.428 34.145 1.00 63.00 92 VAL A C 1
ATOM 699 O O . VAL A 1 92 ? -37.197 -8.388 34.458 1.00 63.00 92 VAL A O 1
ATOM 702 N N . ARG A 1 93 ? -36.341 -6.362 34.941 1.00 63.56 93 ARG A N 1
ATOM 703 C CA . ARG A 1 93 ? -37.183 -6.209 36.124 1.00 63.56 93 ARG A CA 1
ATOM 704 C C . ARG A 1 93 ? -38.659 -6.153 35.695 1.00 63.56 93 ARG A C 1
ATOM 706 O O . ARG A 1 93 ? -38.950 -5.570 34.651 1.00 63.56 93 ARG A O 1
ATOM 713 N N . PRO A 1 94 ? -39.595 -6.728 36.472 1.00 65.06 94 PRO A N 1
ATOM 714 C CA . PRO A 1 94 ? -41.012 -6.778 36.098 1.00 65.06 94 PRO A CA 1
ATOM 715 C C . PRO A 1 94 ? -41.651 -5.407 35.824 1.00 65.06 94 PRO A C 1
ATOM 717 O O . PRO A 1 94 ? -42.684 -5.339 35.167 1.00 65.06 94 PRO A O 1
ATOM 720 N N . ASP A 1 95 ? -41.062 -4.328 36.344 1.00 71.69 95 ASP A N 1
ATOM 721 C CA . ASP A 1 95 ? -41.562 -2.955 36.293 1.00 71.69 95 ASP A CA 1
ATOM 722 C C . ASP A 1 95 ? -40.896 -2.061 35.228 1.00 71.69 95 ASP A C 1
ATOM 724 O O . ASP A 1 95 ? -41.107 -0.850 35.222 1.00 71.69 95 ASP A O 1
ATOM 728 N N . GLU A 1 96 ? -40.098 -2.622 34.317 1.00 63.12 96 GLU A N 1
ATOM 729 C CA . GLU A 1 96 ? -39.232 -1.826 33.442 1.00 63.12 96 GLU A CA 1
ATOM 730 C C . GLU A 1 96 ? -39.667 -1.807 31.967 1.00 63.12 96 GLU A C 1
ATOM 732 O O . GLU A 1 96 ? -39.921 -2.845 31.356 1.00 63.12 96 GLU A O 1
ATOM 737 N N . ILE A 1 97 ? -39.733 -0.606 31.377 1.00 67.75 97 ILE A N 1
ATOM 738 C CA . ILE A 1 97 ? -40.175 -0.365 29.995 1.00 67.75 97 ILE A CA 1
ATOM 739 C C . ILE A 1 97 ? -38.957 -0.035 29.123 1.00 67.75 97 ILE A C 1
ATOM 741 O O . ILE A 1 97 ? -38.309 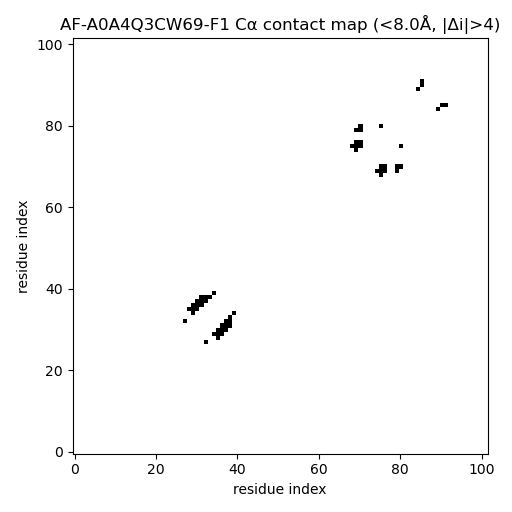0.992 29.313 1.00 67.75 97 ILE A O 1
ATOM 745 N N . ILE A 1 98 ? -38.663 -0.881 28.131 1.00 66.56 98 ILE A N 1
ATOM 746 C CA . ILE A 1 98 ? -37.608 -0.631 27.137 1.00 66.56 98 ILE A CA 1
ATOM 747 C C . ILE A 1 98 ? -38.188 0.246 26.021 1.00 66.56 98 ILE A C 1
ATOM 749 O O . ILE A 1 98 ? -39.082 -0.188 25.296 1.00 66.56 98 ILE A O 1
ATOM 753 N N . ILE A 1 99 ? -37.668 1.464 25.858 1.00 77.94 99 ILE A N 1
ATOM 754 C CA . ILE A 1 99 ? -38.031 2.352 24.744 1.00 77.94 99 ILE A CA 1
ATOM 755 C C . ILE A 1 99 ? -37.008 2.142 23.617 1.00 77.94 99 ILE A C 1
ATOM 757 O O . ILE A 1 99 ? -35.859 2.570 23.763 1.00 77.94 99 ILE A O 1
ATOM 761 N N . PRO A 1 100 ? -37.364 1.478 22.500 1.00 68.31 100 PRO A N 1
ATOM 762 C CA . PRO A 1 100 ? -36.468 1.377 21.357 1.00 68.31 100 PRO A CA 1
ATOM 763 C C . PRO A 1 100 ? -36.244 2.771 20.764 1.00 68.31 100 PRO A C 1
ATOM 765 O O . PRO A 1 100 ? -37.182 3.548 20.591 1.00 68.31 100 PRO A O 1
ATOM 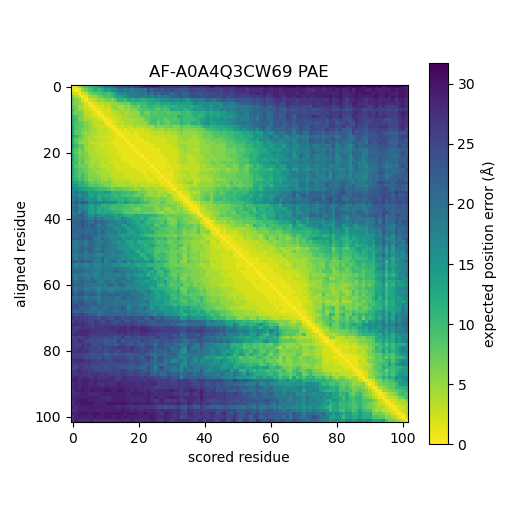768 N N . ARG A 1 101 ? -34.983 3.104 20.477 1.00 68.56 101 ARG A N 1
ATOM 769 C CA . ARG A 1 101 ? -34.637 4.340 19.775 1.00 68.56 101 ARG A CA 1
ATOM 770 C C . ARG A 1 101 ? -34.708 4.059 18.273 1.00 68.56 101 ARG A C 1
ATOM 772 O O . ARG A 1 101 ? -33.934 3.239 17.784 1.00 68.56 101 ARG A O 1
ATOM 779 N N . ASN A 1 102 ? -35.670 4.693 17.605 1.00 49.03 102 ASN A N 1
ATOM 780 C CA . ASN A 1 102 ? -35.851 4.661 16.150 1.00 49.03 102 ASN A CA 1
ATOM 781 C C . ASN A 1 102 ? -34.651 5.281 15.431 1.00 49.03 102 ASN A C 1
ATOM 783 O O . ASN A 1 102 ? -34.148 6.314 15.936 1.00 49.03 102 ASN A O 1
#

pLDDT: mean 79.44, std 10.88, range [49.03, 97.06]

Solvent-accessible surface area (backbone atoms only — not comparable to full-atom values): 6009 Å² total; per-residue (Å²): 134,84,62,65,66,59,55,52,53,51,59,68,47,44,60,62,52,52,52,50,51,53,51,50,53,51,52,50,44,45,41,74,29,89,88,9,66,60,36,56,62,53,51,54,54,52,51,51,54,52,48,53,53,49,52,54,52,49,54,52,49,52,52,51,51,52,52,52,54,41,63,29,88,93,63,53,41,67,68,62,52,49,50,48,52,32,70,73,70,69,63,69,62,98,87,67,83,87,79,84,84,130